Protein AF-A0A2D9T094-F1 (afdb_monomer_lite)

Sequence (73 aa):
MEVTGCRADDGGAVFDIVIQGWVMVHLRIGPDGPRMDPPMPRHLEQRVRAAVARWVWRHPSRVPEPVRPATLH

Structure (mmCIF, N/CA/C/O backbone):
data_AF-A0A2D9T094-F1
#
_entry.id   AF-A0A2D9T094-F1
#
loop_
_atom_site.group_PDB
_atom_site.id
_atom_site.type_symbol
_atom_site.label_atom_id
_atom_site.label_alt_id
_atom_site.label_comp_id
_atom_site.label_asym_id
_atom_site.label_entity_id
_atom_site.label_seq_id
_atom_site.pdbx_PDB_ins_code
_atom_site.Cartn_x
_atom_site.Cartn_y
_atom_site.Cartn_z
_atom_site.occupancy
_atom_site.B_iso_or_equiv
_atom_site.auth_seq_id
_atom_site.auth_comp_id
_atom_site.auth_asym_id
_atom_site.auth_atom_id
_atom_site.pdbx_PDB_model_num
ATOM 1 N N . MET A 1 1 ? -2.120 7.294 10.163 1.00 87.00 1 MET A N 1
ATOM 2 C CA . MET A 1 1 ? -1.723 6.498 8.987 1.00 87.00 1 MET A CA 1
ATOM 3 C C . MET A 1 1 ? -2.317 5.135 9.194 1.00 87.00 1 MET A C 1
ATOM 5 O O . MET A 1 1 ? -2.118 4.570 10.265 1.00 87.00 1 MET A O 1
ATOM 9 N N . GLU A 1 2 ? -3.063 4.665 8.216 1.00 92.94 2 GLU A N 1
ATOM 10 C CA . GLU A 1 2 ? -3.907 3.489 8.341 1.00 92.94 2 GLU A CA 1
ATOM 11 C C . GLU A 1 2 ? -3.751 2.629 7.096 1.00 92.94 2 GLU A C 1
ATOM 13 O O . GLU A 1 2 ? -3.755 3.157 5.990 1.00 92.94 2 GLU A O 1
ATOM 18 N N . VAL A 1 3 ? -3.584 1.322 7.284 1.00 93.38 3 VAL A N 1
ATOM 19 C CA . VAL A 1 3 ? -3.626 0.354 6.187 1.00 93.38 3 VAL A CA 1
ATOM 20 C C . VAL A 1 3 ? -5.075 -0.097 6.064 1.00 93.38 3 VAL A C 1
ATOM 22 O O . VAL A 1 3 ? -5.615 -0.691 6.998 1.00 93.38 3 VAL A O 1
ATOM 25 N N . THR A 1 4 ? -5.700 0.230 4.942 1.00 93.00 4 THR A N 1
ATOM 26 C CA . THR A 1 4 ? -7.135 0.024 4.702 1.00 93.00 4 THR A CA 1
ATOM 27 C C . THR A 1 4 ? -7.404 -1.246 3.902 1.00 93.00 4 THR A C 1
ATOM 29 O O . THR A 1 4 ? -8.473 -1.840 4.033 1.00 93.00 4 THR A O 1
ATOM 32 N N . GLY A 1 5 ? -6.414 -1.711 3.137 1.00 91.44 5 GLY A N 1
ATOM 33 C CA . GLY A 1 5 ? -6.539 -2.877 2.276 1.00 91.44 5 GLY A CA 1
ATOM 34 C C . GLY A 1 5 ? -5.208 -3.566 2.006 1.00 91.44 5 GLY A C 1
ATOM 35 O O . GLY A 1 5 ? -4.131 -2.982 2.147 1.00 91.44 5 GLY A O 1
ATOM 36 N N . CYS A 1 6 ? -5.308 -4.833 1.622 1.00 93.00 6 CYS A N 1
ATOM 37 C CA . CYS A 1 6 ? -4.226 -5.616 1.049 1.00 93.00 6 CYS A CA 1
ATOM 38 C C . CYS A 1 6 ? -4.816 -6.475 -0.072 1.00 93.00 6 CYS A C 1
ATOM 40 O O . CYS A 1 6 ? -5.862 -7.098 0.122 1.00 93.00 6 CYS A O 1
ATOM 42 N N . ARG A 1 7 ? -4.165 -6.495 -1.233 1.00 91.12 7 ARG A N 1
ATOM 43 C CA . ARG A 1 7 ? -4.556 -7.320 -2.381 1.00 91.12 7 ARG A CA 1
ATOM 44 C C . ARG A 1 7 ? -3.339 -7.981 -3.007 1.00 91.12 7 ARG A C 1
ATOM 46 O O . ARG A 1 7 ? -2.237 -7.450 -2.909 1.00 91.12 7 ARG A O 1
ATOM 53 N N . ALA A 1 8 ? -3.544 -9.132 -3.637 1.00 89.12 8 ALA A N 1
ATOM 54 C CA . ALA A 1 8 ? -2.519 -9.737 -4.475 1.00 89.12 8 ALA A CA 1
ATOM 55 C C . ALA A 1 8 ? -2.272 -8.863 -5.717 1.00 89.12 8 ALA A C 1
ATOM 57 O O . ALA A 1 8 ? -3.184 -8.197 -6.208 1.00 89.12 8 ALA A O 1
ATOM 58 N N . ASP A 1 9 ? -1.035 -8.869 -6.185 1.00 83.62 9 ASP A N 1
ATOM 59 C CA . ASP A 1 9 ? -0.553 -8.221 -7.411 1.00 83.62 9 ASP A CA 1
ATOM 60 C C . ASP A 1 9 ? 0.442 -9.188 -8.053 1.00 83.62 9 ASP A C 1
ATOM 62 O O . ASP A 1 9 ? 0.958 -10.041 -7.333 1.00 83.62 9 ASP A O 1
ATOM 66 N N . ASP A 1 10 ? 0.671 -9.136 -9.363 1.00 75.44 10 ASP A N 1
ATOM 67 C CA . ASP A 1 10 ? 1.383 -10.192 -10.104 1.00 75.44 10 ASP A CA 1
ATOM 68 C C . ASP A 1 10 ? 2.756 -10.543 -9.479 1.00 75.44 10 ASP A C 1
ATOM 70 O O . ASP A 1 10 ? 3.766 -9.880 -9.707 1.00 75.44 10 ASP A O 1
ATOM 74 N N . GLY A 1 11 ? 2.793 -11.603 -8.658 1.00 76.44 11 GLY A N 1
ATOM 75 C CA . GLY A 1 11 ? 3.983 -12.048 -7.916 1.00 76.44 11 GLY A CA 1
ATOM 76 C C . GLY A 1 11 ? 4.215 -11.411 -6.532 1.00 76.44 11 GLY A C 1
ATOM 77 O O . GLY A 1 11 ? 5.282 -11.606 -5.953 1.00 76.44 11 GLY A O 1
ATOM 78 N N . GLY A 1 12 ? 3.252 -10.677 -5.972 1.00 86.62 12 GLY A N 1
ATOM 79 C CA . GLY A 1 12 ? 3.407 -9.905 -4.739 1.00 86.62 12 GLY A CA 1
ATOM 80 C C . GLY A 1 12 ? 2.102 -9.523 -4.026 1.00 86.62 12 GLY A C 1
ATOM 81 O O . GLY A 1 12 ? 1.072 -10.188 -4.144 1.00 86.62 12 GLY A O 1
ATOM 82 N N . ALA A 1 13 ? 2.155 -8.440 -3.249 1.00 90.69 13 ALA A N 1
ATOM 83 C CA . ALA A 1 13 ? 0.991 -7.818 -2.624 1.00 90.69 13 ALA A CA 1
ATOM 84 C C . ALA A 1 13 ? 1.066 -6.290 -2.666 1.00 90.69 13 ALA A C 1
ATOM 86 O O . ALA A 1 13 ? 2.139 -5.692 -2.576 1.00 90.69 13 ALA A O 1
ATOM 87 N N . VAL A 1 14 ? -0.099 -5.656 -2.733 1.00 93.06 14 VAL A N 1
ATOM 88 C CA . VAL A 1 14 ? -0.271 -4.207 -2.672 1.00 93.06 14 VAL A CA 1
ATOM 89 C C . VAL A 1 14 ? -1.049 -3.863 -1.419 1.00 93.06 14 VAL A C 1
ATOM 91 O O . VAL A 1 14 ? -2.117 -4.421 -1.171 1.00 93.06 14 VAL A O 1
ATOM 94 N N . PHE A 1 15 ? -0.514 -2.931 -0.641 1.00 94.19 15 PHE A N 1
ATOM 95 C CA . PHE A 1 15 ? -1.157 -2.383 0.544 1.00 94.19 15 PHE A CA 1
ATOM 96 C C . PHE A 1 15 ? -1.687 -0.990 0.234 1.00 94.19 15 PHE A C 1
ATOM 98 O O . PHE A 1 15 ? -0.932 -0.136 -0.235 1.00 94.19 15 PHE A O 1
ATOM 105 N N . ASP A 1 16 ? -2.960 -0.762 0.540 1.00 94.94 16 ASP A N 1
ATOM 106 C CA . ASP A 1 16 ? -3.604 0.543 0.429 1.00 94.94 16 ASP A CA 1
ATOM 107 C C . ASP A 1 16 ? -3.432 1.278 1.764 1.00 94.94 16 ASP A C 1
ATOM 109 O O . ASP A 1 16 ? -3.898 0.813 2.811 1.00 94.94 16 ASP A O 1
ATOM 113 N N . ILE A 1 17 ? -2.724 2.409 1.758 1.00 95.00 17 ILE A N 1
ATOM 114 C CA . ILE A 1 17 ? -2.408 3.166 2.974 1.00 95.00 17 ILE A CA 1
ATOM 115 C C . ILE A 1 17 ? -2.961 4.585 2.877 1.00 95.00 17 ILE A C 1
ATOM 117 O O . ILE A 1 17 ? -2.647 5.326 1.951 1.00 95.00 17 ILE A O 1
ATOM 121 N N . VAL A 1 18 ? -3.723 4.997 3.889 1.00 94.31 18 VAL A N 1
ATOM 122 C CA . VAL A 1 18 ? -4.193 6.374 4.057 1.00 94.31 18 VAL A CA 1
ATOM 123 C C . VAL A 1 18 ? -3.260 7.127 5.007 1.00 94.31 18 VAL A C 1
ATOM 125 O O . VAL A 1 18 ? -3.107 6.792 6.189 1.00 94.31 18 VAL A O 1
ATOM 128 N N . ILE A 1 19 ? -2.630 8.184 4.501 1.00 90.31 19 ILE A N 1
ATOM 129 C CA . ILE A 1 19 ? -1.786 9.116 5.248 1.00 90.31 19 ILE A CA 1
ATOM 130 C C . ILE A 1 19 ? -2.615 10.360 5.581 1.00 90.31 19 ILE A C 1
ATOM 132 O O . ILE A 1 19 ? -3.287 10.930 4.727 1.00 90.31 19 ILE A O 1
ATOM 136 N N . GLN A 1 20 ? -2.591 10.755 6.859 1.00 87.19 20 GLN A N 1
ATOM 137 C CA . GLN A 1 20 ? -3.301 11.927 7.401 1.00 87.19 20 GLN A CA 1
ATOM 138 C C . GLN A 1 20 ? -4.826 11.983 7.151 1.00 87.19 20 GLN A C 1
ATOM 140 O O . GLN A 1 20 ? -5.434 12.993 7.471 1.00 87.19 20 GLN A O 1
ATOM 145 N N . GLY A 1 21 ? -5.455 10.916 6.649 1.00 85.50 21 GLY A N 1
ATOM 146 C CA . GLY A 1 21 ? -6.905 10.841 6.422 1.00 85.50 21 GLY A CA 1
ATOM 147 C C . GLY A 1 21 ? -7.370 11.238 5.017 1.00 85.50 21 GLY A C 1
ATOM 148 O O . GLY A 1 21 ? -8.568 11.227 4.770 1.00 85.50 21 GLY A O 1
ATOM 149 N N . TRP A 1 22 ? -6.458 11.578 4.098 1.00 87.38 22 TRP A N 1
ATOM 150 C CA . TRP A 1 22 ? -6.821 12.083 2.762 1.00 87.38 22 TRP A CA 1
ATOM 151 C C . TRP A 1 22 ? -5.866 11.662 1.637 1.00 87.38 22 TRP A C 1
ATOM 153 O O . TRP A 1 22 ? -6.268 11.655 0.479 1.00 87.38 22 TRP A O 1
ATOM 163 N N . VAL A 1 23 ? -4.625 11.269 1.944 1.00 87.19 23 VAL A N 1
ATOM 164 C CA . VAL A 1 23 ? -3.657 10.838 0.923 1.00 87.19 23 VAL A CA 1
ATOM 165 C C . VAL A 1 23 ? -3.625 9.317 0.853 1.00 87.19 23 VAL A C 1
ATOM 167 O O . VAL A 1 23 ? -3.229 8.674 1.824 1.00 87.19 23 VAL A O 1
ATOM 170 N N . MET A 1 24 ? -4.011 8.746 -0.288 1.00 90.31 24 MET A N 1
ATOM 171 C CA . MET A 1 24 ? -3.870 7.316 -0.561 1.00 90.31 24 MET A CA 1
ATOM 172 C C . MET A 1 24 ? -2.518 7.042 -1.218 1.00 90.31 24 MET A C 1
ATOM 174 O O . MET A 1 24 ? -2.167 7.674 -2.213 1.00 90.31 24 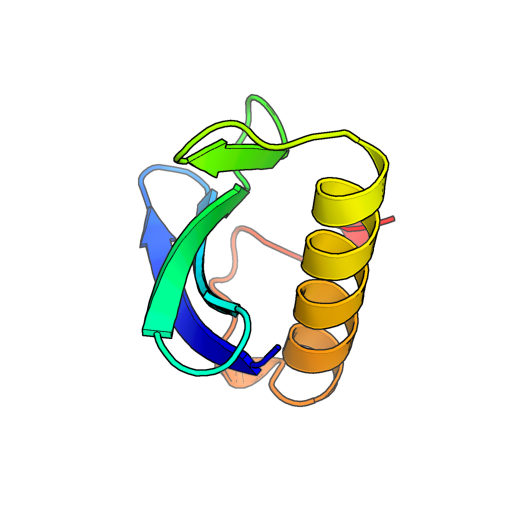MET A O 1
ATOM 178 N N . VAL A 1 25 ? -1.765 6.102 -0.656 1.00 93.31 25 VAL A N 1
ATOM 179 C CA . VAL A 1 25 ? -0.508 5.609 -1.222 1.00 93.31 25 VAL A CA 1
ATOM 180 C C . VAL A 1 25 ? -0.535 4.091 -1.282 1.00 93.31 25 VAL A C 1
ATOM 182 O O . VAL A 1 25 ? -1.144 3.437 -0.431 1.00 93.31 25 VAL A O 1
ATOM 185 N N . HIS A 1 26 ? 0.165 3.536 -2.261 1.00 94.50 26 HIS A N 1
ATOM 186 C CA . HIS A 1 26 ? 0.307 2.099 -2.423 1.00 94.50 26 HIS A CA 1
ATOM 187 C C . HIS A 1 26 ? 1.725 1.671 -2.058 1.00 94.50 26 HIS A C 1
ATOM 189 O O . HIS A 1 26 ? 2.694 2.197 -2.610 1.00 94.50 26 HIS A O 1
ATOM 195 N N . LEU A 1 27 ? 1.855 0.693 -1.161 1.00 93.56 27 LEU A N 1
ATOM 196 C CA . LEU A 1 27 ? 3.100 -0.058 -1.001 1.00 93.56 27 LEU A CA 1
ATOM 197 C C . LEU A 1 27 ? 2.953 -1.376 -1.755 1.00 93.56 27 LEU A C 1
ATOM 199 O O . LEU A 1 27 ? 2.176 -2.233 -1.342 1.00 93.56 27 LEU A O 1
ATOM 203 N N . ARG A 1 28 ? 3.705 -1.537 -2.842 1.00 92.12 28 ARG A N 1
ATOM 204 C CA . ARG A 1 28 ? 3.828 -2.802 -3.569 1.00 92.12 28 ARG A CA 1
ATOM 205 C C . ARG A 1 28 ? 4.998 -3.592 -2.992 1.00 92.12 28 ARG A C 1
ATOM 207 O O . ARG A 1 28 ? 6.077 -3.030 -2.821 1.00 92.12 28 ARG A O 1
ATOM 214 N N . ILE A 1 29 ? 4.794 -4.867 -2.692 1.00 88.69 29 ILE A N 1
ATOM 215 C CA . ILE A 1 29 ? 5.830 -5.813 -2.270 1.00 88.69 29 ILE A CA 1
ATOM 216 C C . ILE A 1 29 ? 5.820 -6.952 -3.273 1.00 88.69 29 ILE A C 1
ATOM 218 O O . ILE A 1 29 ? 4.913 -7.776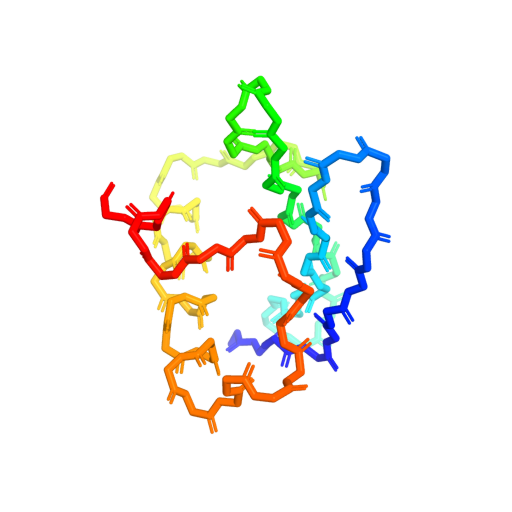 -3.239 1.00 88.69 29 ILE A O 1
ATOM 222 N N . GLY A 1 30 ? 6.803 -6.971 -4.166 1.00 85.31 30 GLY A N 1
ATOM 223 C CA . GLY A 1 30 ? 6.937 -7.983 -5.210 1.00 85.31 30 GLY A CA 1
ATOM 224 C C . GLY A 1 30 ? 8.356 -8.551 -5.286 1.00 85.31 30 GLY A C 1
ATOM 225 O O . GLY A 1 30 ? 9.183 -8.251 -4.418 1.00 85.31 30 GLY A O 1
ATOM 226 N N . PRO A 1 31 ? 8.657 -9.348 -6.325 1.00 80.00 31 PRO A N 1
ATOM 227 C CA . PRO A 1 31 ? 9.971 -9.967 -6.517 1.00 80.00 31 PRO A CA 1
ATOM 228 C C . PRO A 1 31 ? 11.096 -8.936 -6.680 1.00 80.00 31 PRO A C 1
ATOM 230 O O . PRO A 1 31 ? 12.206 -9.162 -6.208 1.00 80.00 31 PRO A O 1
ATOM 233 N N . ASP A 1 32 ? 10.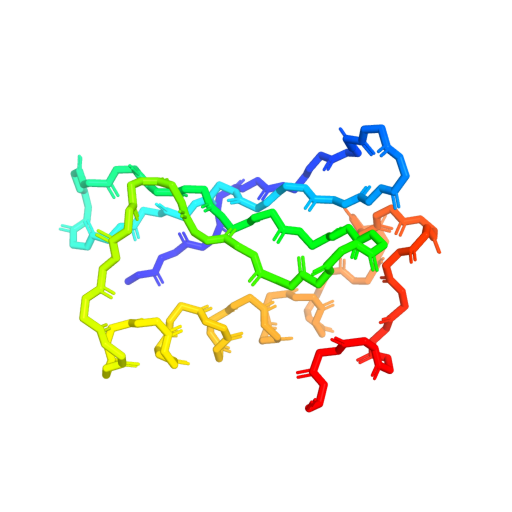789 -7.770 -7.253 1.00 83.62 32 ASP A N 1
ATOM 234 C CA . ASP A 1 32 ? 11.731 -6.653 -7.416 1.00 83.62 32 ASP A CA 1
ATOM 235 C C . ASP A 1 32 ? 11.933 -5.836 -6.126 1.00 83.62 32 ASP A C 1
ATOM 237 O O . ASP A 1 32 ? 12.654 -4.836 -6.101 1.00 83.62 32 ASP A O 1
ATOM 241 N N . GLY A 1 33 ? 11.284 -6.253 -5.038 1.00 82.50 33 GLY A N 1
ATOM 242 C CA . GLY A 1 33 ? 11.333 -5.609 -3.738 1.00 82.50 33 GLY A CA 1
ATOM 243 C C . GLY A 1 33 ? 10.201 -4.603 -3.487 1.00 82.50 33 GLY A C 1
ATOM 244 O O . GLY A 1 33 ? 9.279 -4.433 -4.290 1.00 82.50 33 GLY A O 1
ATOM 245 N N . PRO A 1 34 ? 10.227 -3.953 -2.312 1.00 87.56 34 PRO A N 1
ATOM 246 C CA . PRO A 1 34 ? 9.213 -2.992 -1.899 1.00 87.56 34 PRO A CA 1
ATOM 247 C C . PRO A 1 34 ? 9.325 -1.666 -2.665 1.00 87.56 34 PRO A C 1
ATOM 249 O O . PRO A 1 34 ? 10.362 -1.002 -2.627 1.00 87.56 34 PRO A O 1
ATOM 252 N N . ARG A 1 35 ? 8.225 -1.235 -3.287 1.00 90.44 35 ARG A N 1
ATOM 253 C CA . ARG A 1 35 ? 8.114 0.033 -4.021 1.00 90.44 35 ARG A CA 1
ATOM 254 C C . ARG A 1 35 ? 6.870 0.802 -3.595 1.00 90.44 35 ARG A C 1
ATOM 256 O O . ARG A 1 35 ? 5.789 0.232 -3.485 1.00 90.44 35 ARG A O 1
ATOM 263 N N . MET A 1 36 ? 7.009 2.111 -3.407 1.00 91.69 36 MET A N 1
ATOM 264 C CA . MET A 1 36 ? 5.879 2.996 -3.119 1.00 91.69 36 MET A CA 1
ATOM 265 C C . MET A 1 36 ? 5.419 3.774 -4.343 1.00 91.69 36 MET A C 1
ATOM 267 O O . MET A 1 36 ? 6.229 4.157 -5.191 1.00 91.69 36 MET A O 1
ATOM 271 N N . ASP A 1 37 ? 4.118 4.024 -4.393 1.00 90.69 37 ASP A N 1
ATOM 272 C CA . ASP A 1 37 ? 3.460 4.791 -5.439 1.00 90.69 37 ASP A CA 1
ATOM 273 C C . ASP A 1 37 ? 2.389 5.719 -4.827 1.00 90.69 37 ASP A C 1
ATOM 275 O O . ASP A 1 37 ? 1.424 5.215 -4.238 1.00 90.69 37 ASP A O 1
ATOM 279 N N . PRO A 1 38 ? 2.559 7.053 -4.907 1.00 90.12 38 PRO A N 1
ATOM 280 C CA . PRO A 1 38 ? 3.717 7.760 -5.468 1.00 90.12 38 PRO A CA 1
ATOM 281 C C . PRO A 1 38 ? 5.008 7.563 -4.638 1.00 90.12 38 PRO A C 1
ATOM 283 O O . PRO A 1 38 ? 4.941 7.190 -3.462 1.00 90.12 38 PRO A O 1
ATOM 286 N N . PRO A 1 39 ? 6.200 7.842 -5.207 1.00 90.88 39 PRO A N 1
ATOM 287 C CA . PRO A 1 39 ? 7.443 7.894 -4.441 1.00 90.88 39 PRO A CA 1
ATOM 288 C C . PRO A 1 39 ? 7.359 8.934 -3.319 1.00 90.88 39 PRO A C 1
ATOM 290 O O . PRO A 1 39 ? 6.816 10.022 -3.507 1.00 90.88 39 PRO A O 1
ATOM 293 N N . MET A 1 40 ? 7.928 8.625 -2.154 1.00 88.25 40 MET A N 1
ATOM 294 C CA . MET A 1 40 ? 7.919 9.524 -0.997 1.00 88.25 40 MET A CA 1
ATOM 295 C C . MET A 1 40 ? 9.308 9.637 -0.362 1.00 88.25 40 MET A C 1
ATOM 297 O O . MET A 1 40 ? 10.160 8.774 -0.578 1.00 88.25 40 MET A O 1
ATOM 301 N N . PRO A 1 41 ? 9.545 10.664 0.474 1.00 92.38 41 PRO A N 1
ATOM 302 C CA . PRO A 1 41 ? 10.773 10.766 1.250 1.00 92.38 41 PRO A CA 1
ATOM 303 C C . PRO A 1 41 ? 11.032 9.525 2.118 1.00 92.38 41 PRO A C 1
ATOM 305 O O . PRO A 1 41 ? 10.114 8.984 2.739 1.00 92.38 41 PRO A O 1
ATOM 308 N N . ARG A 1 42 ? 12.307 9.139 2.256 1.00 89.94 42 ARG A N 1
ATOM 309 C CA . ARG A 1 42 ? 12.749 7.931 2.985 1.00 89.94 42 ARG A CA 1
ATOM 310 C C . ARG A 1 42 ? 12.193 7.815 4.411 1.00 89.94 42 ARG A C 1
ATOM 312 O O . ARG A 1 42 ? 11.867 6.722 4.863 1.00 89.94 42 ARG A O 1
ATOM 319 N N . HIS A 1 43 ? 12.059 8.929 5.129 1.00 90.75 43 HIS A N 1
ATOM 320 C CA . HIS A 1 43 ? 11.496 8.920 6.484 1.00 90.75 43 HIS A CA 1
ATOM 321 C C . HIS A 1 43 ? 10.001 8.554 6.490 1.00 90.75 43 HIS A C 1
ATOM 323 O O . HIS A 1 43 ? 9.524 7.888 7.407 1.00 90.75 43 HIS A O 1
ATOM 329 N N . LEU A 1 44 ? 9.249 8.972 5.468 1.00 90.25 44 LEU A N 1
ATOM 330 C CA . LEU A 1 44 ? 7.831 8.656 5.329 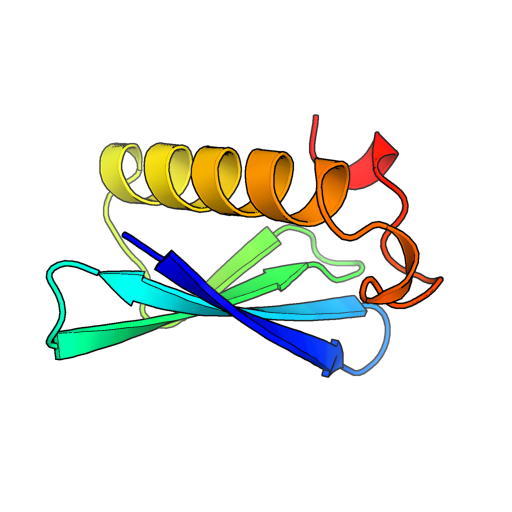1.00 90.25 44 LEU A CA 1
ATOM 331 C C . LEU A 1 44 ? 7.649 7.210 4.859 1.00 90.25 44 LEU A C 1
ATOM 333 O O . LEU A 1 44 ? 6.791 6.505 5.386 1.00 90.25 44 LEU A O 1
ATOM 337 N N . GLU A 1 45 ? 8.528 6.744 3.970 1.00 91.31 45 GLU A N 1
ATOM 338 C CA . GLU A 1 45 ? 8.615 5.341 3.564 1.00 91.31 45 GLU A CA 1
ATOM 339 C C . GLU A 1 45 ? 8.769 4.391 4.751 1.00 91.31 45 GLU A C 1
ATOM 341 O O . GLU A 1 45 ? 8.000 3.444 4.906 1.00 91.31 45 GLU A O 1
ATOM 346 N N . GLN A 1 46 ? 9.737 4.662 5.629 1.00 91.00 46 GLN A N 1
ATOM 347 C CA . GLN A 1 46 ? 9.983 3.835 6.811 1.00 91.00 46 GLN A CA 1
ATOM 348 C C . GLN A 1 46 ? 8.755 3.775 7.726 1.00 91.00 46 GLN A C 1
ATOM 350 O O . GLN A 1 46 ? 8.426 2.716 8.263 1.00 91.00 46 GLN A O 1
ATOM 355 N N . ARG A 1 47 ? 8.029 4.891 7.866 1.00 92.38 47 ARG A N 1
ATOM 356 C CA . ARG A 1 47 ? 6.781 4.935 8.640 1.00 92.38 47 ARG A CA 1
ATOM 357 C C . ARG A 1 47 ? 5.676 4.101 7.996 1.00 92.38 47 ARG A C 1
ATOM 359 O O . ARG A 1 47 ? 4.958 3.421 8.728 1.00 92.38 47 ARG A O 1
ATOM 366 N N . VAL A 1 48 ? 5.558 4.135 6.667 1.00 91.50 48 VAL A N 1
ATOM 367 C CA . VAL A 1 48 ? 4.618 3.296 5.909 1.00 91.50 48 VAL A CA 1
ATOM 368 C C . VAL A 1 48 ? 4.954 1.819 6.080 1.00 91.50 48 VAL A C 1
ATOM 370 O O . VAL A 1 48 ? 4.085 1.050 6.485 1.00 91.50 48 VAL A O 1
ATOM 373 N N . ARG A 1 49 ? 6.217 1.429 5.884 1.00 90.81 49 ARG A N 1
ATOM 374 C CA . ARG A 1 49 ? 6.676 0.044 6.083 1.00 90.81 49 ARG A CA 1
ATOM 375 C C . ARG A 1 49 ? 6.385 -0.454 7.499 1.00 90.81 49 ARG A C 1
ATOM 377 O O . ARG A 1 49 ? 5.820 -1.529 7.664 1.00 90.81 49 ARG A O 1
ATOM 384 N N . ALA A 1 50 ? 6.665 0.357 8.521 1.00 91.25 50 ALA A N 1
ATOM 385 C CA . ALA A 1 50 ? 6.348 0.015 9.908 1.00 91.25 50 ALA A CA 1
ATOM 386 C C . ALA A 1 50 ? 4.833 -0.118 10.161 1.00 91.25 50 ALA A C 1
ATOM 388 O O . ALA A 1 50 ? 4.408 -0.954 10.960 1.00 91.25 50 ALA A O 1
ATOM 389 N N . ALA A 1 51 ? 4.000 0.698 9.506 1.00 92.12 51 ALA A N 1
ATOM 390 C CA . ALA A 1 51 ? 2.547 0.573 9.591 1.00 92.12 51 ALA A CA 1
ATOM 391 C C . ALA A 1 51 ? 2.044 -0.718 8.929 1.00 92.12 51 ALA A C 1
ATOM 393 O O . ALA A 1 51 ? 1.223 -1.413 9.528 1.00 92.12 51 ALA A O 1
ATOM 394 N N . VAL A 1 52 ? 2.585 -1.068 7.759 1.00 92.12 52 VAL A N 1
ATOM 395 C CA . VAL A 1 52 ? 2.278 -2.317 7.049 1.00 92.12 52 VAL A CA 1
ATOM 396 C C . VAL A 1 52 ? 2.715 -3.535 7.858 1.00 92.12 52 VAL A C 1
ATOM 398 O O . VAL A 1 52 ? 1.896 -4.420 8.082 1.00 92.12 52 VAL A O 1
ATOM 401 N N . ALA A 1 53 ? 3.935 -3.550 8.403 1.00 90.81 53 ALA A N 1
ATOM 402 C CA . ALA A 1 53 ? 4.416 -4.644 9.249 1.00 90.81 53 ALA A CA 1
ATOM 403 C C . ALA A 1 53 ? 3.501 -4.885 10.466 1.00 90.81 53 ALA A C 1
ATOM 405 O O . ALA A 1 53 ? 3.116 -6.020 10.751 1.00 90.81 53 ALA A O 1
ATOM 406 N N . ARG A 1 54 ? 3.067 -3.812 11.147 1.00 91.88 54 ARG A N 1
ATOM 407 C CA . ARG A 1 54 ? 2.094 -3.918 12.249 1.00 91.88 54 ARG A CA 1
ATOM 408 C C . ARG A 1 54 ? 0.736 -4.441 11.787 1.00 91.88 54 ARG A C 1
ATOM 410 O O . ARG A 1 54 ? 0.100 -5.190 12.524 1.00 91.88 54 ARG A O 1
ATOM 417 N N . TRP A 1 55 ? 0.265 -4.019 10.616 1.00 92.62 55 TRP A N 1
ATOM 418 C CA . TRP A 1 55 ? -1.021 -4.465 10.087 1.00 92.62 55 TRP A CA 1
ATOM 419 C C . TRP A 1 55 ? -0.994 -5.946 9.707 1.00 92.62 55 TRP A C 1
ATOM 421 O O . TRP A 1 55 ? -1.906 -6.672 10.095 1.00 92.62 55 TRP A O 1
ATOM 431 N N . VAL A 1 56 ? 0.073 -6.393 9.038 1.00 90.94 56 VAL A N 1
ATOM 432 C CA . VAL A 1 56 ? 0.328 -7.796 8.672 1.00 90.94 56 VAL A CA 1
ATOM 433 C C . VAL A 1 56 ? 0.340 -8.681 9.911 1.00 90.94 56 VAL A C 1
ATOM 435 O O . VAL A 1 56 ? -0.338 -9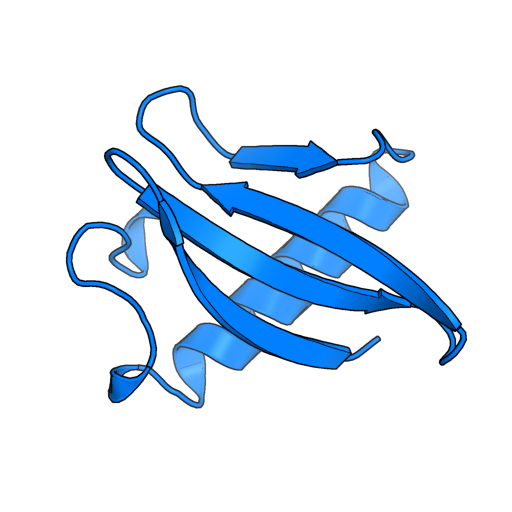.703 9.944 1.00 90.94 56 VAL A O 1
ATOM 438 N N . TRP A 1 57 ? 1.033 -8.250 10.967 1.00 89.25 57 TRP A N 1
ATOM 439 C CA . TRP A 1 57 ? 1.077 -8.989 12.228 1.00 89.25 57 TRP A CA 1
ATOM 440 C C . TRP A 1 57 ? -0.304 -9.133 12.888 1.00 89.25 57 TRP A C 1
ATOM 442 O O . TRP A 1 57 ? -0.596 -10.157 13.497 1.00 89.25 57 TRP A O 1
ATOM 452 N N . ARG A 1 58 ? -1.180 -8.129 12.740 1.00 90.50 58 ARG A N 1
ATOM 453 C CA . ARG A 1 58 ? -2.558 -8.163 13.263 1.00 90.50 58 ARG A CA 1
ATOM 454 C C . ARG A 1 58 ? -3.541 -8.928 12.373 1.00 90.50 58 ARG A C 1
ATOM 456 O O . ARG A 1 58 ? -4.559 -9.388 12.879 1.00 90.50 58 ARG A O 1
ATOM 463 N N . HIS A 1 59 ? -3.267 -9.049 11.075 1.00 89.88 59 HIS A N 1
ATOM 464 C CA . HIS A 1 59 ? -4.186 -9.635 10.092 1.00 89.88 59 HIS A CA 1
ATOM 465 C C . HIS A 1 59 ? -3.492 -10.652 9.172 1.00 89.88 59 HIS A C 1
ATOM 467 O O . HIS A 1 59 ? -3.565 -10.511 7.950 1.00 89.88 59 HIS A O 1
ATOM 473 N N . PRO A 1 60 ? -2.846 -11.699 9.715 1.00 86.06 60 PRO A N 1
ATOM 474 C CA . PRO A 1 60 ? -2.070 -12.639 8.907 1.00 86.06 60 PRO A CA 1
ATOM 475 C C . PRO A 1 60 ? -2.913 -13.347 7.835 1.00 86.06 60 PRO A C 1
ATOM 477 O O . PRO A 1 60 ? -2.423 -13.590 6.741 1.00 86.06 60 PRO A O 1
ATOM 480 N N . SER A 1 61 ? -4.200 -13.605 8.100 1.00 87.88 61 SER A N 1
ATOM 481 C CA . SER A 1 61 ? -5.128 -14.238 7.148 1.00 87.88 61 SER A CA 1
ATOM 482 C C . SER A 1 61 ? -5.540 -13.355 5.965 1.00 87.88 61 SER A C 1
ATOM 484 O O . SER A 1 61 ? -6.167 -13.846 5.032 1.00 87.88 61 SER A O 1
ATOM 486 N N . ARG A 1 62 ? -5.225 -12.054 5.998 1.00 86.00 62 ARG A N 1
ATOM 487 C CA . ARG A 1 62 ? -5.518 -11.106 4.910 1.00 86.00 62 ARG A CA 1
ATOM 488 C C . ARG A 1 62 ? -4.318 -10.851 4.002 1.00 86.00 62 ARG A C 1
ATOM 490 O O . ARG A 1 62 ? -4.435 -10.073 3.059 1.00 86.00 62 ARG A O 1
ATOM 497 N N . VAL A 1 63 ? -3.170 -11.448 4.308 1.00 84.50 63 VAL A N 1
ATOM 498 C CA . VAL A 1 63 ? -1.942 -11.276 3.536 1.00 84.50 63 VAL A CA 1
ATOM 499 C C . VAL A 1 63 ? -1.865 -12.392 2.494 1.00 84.50 63 VAL A C 1
ATOM 501 O O . VAL A 1 63 ? -1.950 -13.560 2.873 1.00 84.50 63 VAL A O 1
ATOM 504 N N . PRO A 1 64 ? -1.713 -12.070 1.199 1.00 81.81 64 PRO A N 1
ATOM 505 C CA . PRO A 1 64 ? -1.524 -13.079 0.163 1.00 81.81 64 PRO A CA 1
ATOM 506 C C . PRO A 1 64 ? -0.307 -13.970 0.458 1.00 81.81 64 PRO A C 1
ATOM 508 O O . PRO A 1 64 ? 0.748 -13.471 0.851 1.00 81.81 64 PRO A O 1
ATOM 511 N N . GLU A 1 65 ? -0.423 -15.276 0.194 1.00 67.50 65 GLU A N 1
ATOM 512 C CA . GLU A 1 65 ? 0.647 -16.270 0.393 1.00 67.50 65 GLU A CA 1
ATOM 513 C C . GLU A 1 65 ? 2.039 -15.927 -0.187 1.00 67.50 65 GLU A C 1
ATOM 515 O O . GLU A 1 65 ? 3.019 -16.353 0.436 1.00 67.50 65 GLU A O 1
ATOM 520 N N . PRO A 1 66 ? 2.208 -15.158 -1.291 1.00 63.88 66 PRO A N 1
ATOM 521 C CA . PRO A 1 66 ? 3.550 -14.780 -1.748 1.00 63.88 66 PRO A CA 1
ATOM 522 C C . PRO A 1 66 ? 4.292 -13.813 -0.807 1.00 63.88 66 PRO A C 1
ATOM 524 O O . PRO A 1 66 ? 5.518 -13.731 -0.869 1.00 63.88 66 PRO A O 1
ATOM 527 N N . VAL A 1 67 ? 3.603 -13.104 0.097 1.00 61.75 67 VAL A N 1
ATOM 528 C CA . VAL A 1 67 ? 4.214 -12.114 1.002 1.00 61.75 67 VAL A CA 1
ATOM 529 C C . VAL A 1 67 ? 4.246 -12.665 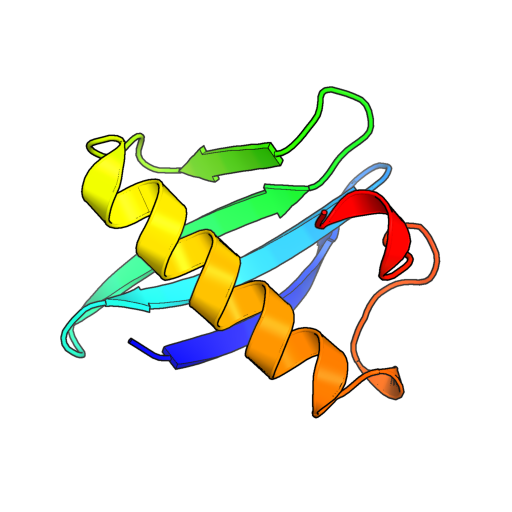2.426 1.00 61.75 67 VAL A C 1
ATOM 531 O O . VAL A 1 67 ? 3.420 -12.336 3.275 1.00 61.75 67 VAL A O 1
ATOM 534 N N . ARG A 1 68 ? 5.215 -13.542 2.716 1.00 56.47 68 ARG A N 1
ATOM 535 C CA . ARG A 1 68 ? 5.451 -13.999 4.095 1.00 56.47 68 ARG A CA 1
ATOM 536 C C . ARG A 1 68 ? 6.085 -12.879 4.938 1.00 56.47 68 ARG A C 1
ATOM 538 O O . ARG A 1 68 ? 6.842 -12.073 4.402 1.00 56.47 68 ARG A O 1
ATOM 545 N N . PRO A 1 69 ? 5.870 -12.857 6.270 1.00 52.31 69 PRO A N 1
ATOM 546 C CA . PRO A 1 69 ? 6.435 -11.843 7.172 1.00 52.31 69 PRO A CA 1
ATOM 547 C C . PRO A 1 69 ? 7.958 -11.658 7.057 1.00 52.31 69 PRO A C 1
ATOM 549 O O . PRO A 1 69 ? 8.465 -10.576 7.329 1.00 52.31 69 PRO A O 1
ATOM 552 N N . ALA A 1 70 ? 8.680 -12.692 6.609 1.00 49.56 70 ALA A N 1
ATOM 553 C CA . ALA A 1 70 ? 10.123 -12.655 6.381 1.00 49.56 70 ALA A CA 1
ATOM 554 C C . ALA A 1 70 ? 10.566 -11.574 5.372 1.00 49.56 70 ALA A C 1
ATOM 556 O O . ALA A 1 70 ? 11.676 -11.066 5.482 1.00 49.56 70 ALA A O 1
ATOM 557 N N . THR A 1 71 ? 9.703 -11.187 4.426 1.00 53.41 71 THR A N 1
ATOM 558 C CA . THR A 1 71 ? 10.016 -10.210 3.366 1.00 53.41 71 THR A CA 1
ATOM 559 C C . THR A 1 71 ? 9.910 -8.749 3.841 1.00 53.41 71 THR A C 1
ATOM 561 O O . THR A 1 71 ? 10.175 -7.826 3.075 1.00 53.41 71 THR A O 1
ATOM 564 N N . LEU A 1 72 ? 9.498 -8.519 5.095 1.00 52.72 72 LEU A N 1
ATOM 565 C CA . LEU A 1 72 ? 9.251 -7.192 5.678 1.00 52.72 72 LEU A CA 1
ATOM 566 C C . LEU A 1 72 ? 10.327 -6.724 6.678 1.00 52.72 72 LEU A C 1
ATOM 568 O O . LEU A 1 72 ? 10.153 -5.653 7.267 1.00 52.72 72 LEU A O 1
ATOM 572 N N . HIS A 1 73 ? 11.389 -7.512 6.888 1.00 48.69 73 HIS A N 1
ATOM 573 C CA . HIS A 1 73 ? 12.506 -7.191 7.788 1.00 48.69 73 HIS A CA 1
ATOM 574 C C . HIS A 1 73 ? 13.535 -6.245 7.160 1.00 48.69 73 HIS A C 1
ATOM 576 O O . HIS A 1 73 ? 13.828 -6.389 5.953 1.00 48.69 73 HIS A O 1
#

pLDDT: mean 85.35, std 11.77, range [48.69, 95.0]

Secondary structure (DSSP, 8-state):
-EEEEEEEETTEEEEEEEETTTEEEEEEEETTEEEEES---HHHHHHHHHHHHHHHHH-GGGS-TT--GGGG-

Foldseek 3Di:
DAFPAWDDDDAWIWTWDDDPNPDTKIWTAHPVGTDIVPDDDPVVVVVVLVNVLVVCVVCVVRGDPSDDSVRSD

Radius of gyration: 11.16 Å; chains: 1; bounding box: 20×28×23 Å